Protein AF-A0A2P2IE39-F1 (afdb_monomer_lite)

Sequence (100 aa):
AGIMLEVALDSDIDVEIVPGITASNAGASVVGAPIMHDHATISLSDLLTDWELITKRIDLASQGDFVISYYNPKSFSRTTQIIEAREIMLRHKSKDTPVA

Structure (mmCIF, N/CA/C/O backbone):
data_AF-A0A2P2IE39-F1
#
_entry.id   AF-A0A2P2IE39-F1
#
loop_
_atom_site.group_PDB
_atom_site.id
_atom_site.type_symbol
_atom_site.label_atom_id
_atom_site.label_alt_id
_atom_site.label_comp_id
_atom_site.label_asym_id
_atom_site.label_entity_id
_atom_site.label_seq_id
_atom_site.pdbx_PDB_ins_code
_atom_site.Cartn_x
_atom_site.Cartn_y
_atom_site.Cartn_z
_atom_site.occupancy
_atom_site.B_iso_or_equiv
_atom_site.auth_seq_id
_atom_site.auth_comp_id
_atom_site.auth_asym_id
_atom_site.auth_atom_id
_atom_site.pdbx_PDB_model_num
ATOM 1 N N . ALA A 1 1 ? 7.692 -2.238 -12.612 1.00 62.19 1 ALA A N 1
ATOM 2 C CA . ALA A 1 1 ? 8.750 -2.022 -13.617 1.00 62.19 1 ALA A CA 1
ATOM 3 C C . ALA A 1 1 ? 9.095 -0.542 -13.856 1.00 62.19 1 ALA A C 1
ATOM 5 O O . ALA A 1 1 ? 9.923 -0.289 -14.712 1.00 62.19 1 ALA A O 1
ATOM 6 N N . GLY A 1 2 ? 8.534 0.424 -13.105 1.00 79.94 2 GLY A N 1
ATOM 7 C CA . GLY A 1 2 ? 8.645 1.861 -13.421 1.00 79.94 2 GLY A CA 1
ATOM 8 C C . GLY A 1 2 ? 10.067 2.356 -13.694 1.00 79.94 2 GLY A C 1
ATOM 9 O O . GLY A 1 2 ? 10.366 2.696 -14.827 1.00 79.94 2 GLY A O 1
ATOM 10 N N . ILE A 1 3 ? 10.960 2.298 -12.701 1.00 83.12 3 ILE A N 1
ATOM 11 C CA . ILE A 1 3 ? 12.321 2.839 -12.859 1.00 83.12 3 ILE A CA 1
ATOM 12 C C . ILE A 1 3 ? 13.161 2.098 -13.910 1.00 83.12 3 ILE A C 1
ATOM 14 O O . ILE A 1 3 ? 13.977 2.703 -14.586 1.00 83.12 3 ILE A O 1
ATOM 18 N N . MET A 1 4 ? 12.947 0.789 -14.084 1.00 87.62 4 MET A N 1
ATOM 19 C CA . MET A 1 4 ? 13.669 0.009 -15.094 1.00 87.62 4 MET A CA 1
ATOM 20 C C . MET A 1 4 ? 13.228 0.370 -16.511 1.00 87.62 4 MET A C 1
ATOM 22 O O . MET A 1 4 ? 14.069 0.448 -17.396 1.00 87.62 4 MET A O 1
ATOM 26 N N . LEU A 1 5 ? 11.929 0.609 -16.716 1.00 89.19 5 LEU A N 1
ATOM 27 C CA . LEU A 1 5 ? 11.417 1.111 -17.990 1.00 89.19 5 LEU A CA 1
ATOM 28 C C . LEU A 1 5 ? 11.922 2.528 -18.249 1.00 89.19 5 LEU A C 1
ATOM 30 O O . LEU A 1 5 ? 12.370 2.805 -19.350 1.00 89.19 5 LEU A O 1
ATOM 34 N N . GLU A 1 6 ? 11.891 3.394 -17.234 1.00 87.50 6 GLU A N 1
ATOM 35 C CA . GLU A 1 6 ? 12.362 4.778 -17.341 1.00 87.50 6 GLU A CA 1
ATOM 36 C C . GLU A 1 6 ? 13.830 4.849 -17.771 1.00 87.50 6 GLU A C 1
ATOM 38 O O . GLU A 1 6 ? 14.157 5.581 -18.694 1.00 87.50 6 GLU A O 1
ATOM 43 N N . VAL A 1 7 ? 14.696 4.026 -17.173 1.00 90.00 7 VAL A N 1
ATOM 44 C CA . VAL A 1 7 ? 16.112 3.937 -17.560 1.00 90.00 7 VAL A CA 1
ATOM 45 C C . VAL A 1 7 ? 16.293 3.315 -18.950 1.00 90.00 7 VAL A C 1
ATOM 47 O O . VAL A 1 7 ? 17.192 3.714 -19.685 1.00 90.00 7 VAL A O 1
ATOM 50 N N . ALA A 1 8 ? 15.466 2.335 -19.322 1.00 91.06 8 ALA A N 1
ATOM 51 C CA . ALA A 1 8 ? 15.586 1.652 -20.608 1.00 91.06 8 ALA A CA 1
ATOM 52 C C . ALA A 1 8 ? 15.106 2.493 -21.802 1.00 91.06 8 ALA A C 1
ATOM 54 O O . ALA A 1 8 ? 15.565 2.237 -22.912 1.00 91.06 8 ALA A O 1
ATOM 55 N N . LEU A 1 9 ? 14.237 3.494 -21.589 1.00 86.75 9 LEU A N 1
ATOM 56 C CA . LEU A 1 9 ? 13.732 4.384 -22.648 1.00 86.75 9 LEU A CA 1
ATOM 57 C C . LEU A 1 9 ? 14.849 5.094 -23.428 1.00 86.75 9 LEU A C 1
ATOM 59 O O . LEU A 1 9 ? 14.687 5.337 -24.620 1.00 86.75 9 LEU A O 1
ATOM 63 N N . ASP A 1 10 ? 15.974 5.385 -22.775 1.00 88.31 10 ASP A N 1
ATOM 64 C CA . ASP A 1 10 ? 17.138 6.042 -23.382 1.00 88.31 10 ASP A CA 1
ATOM 65 C C . ASP A 1 10 ? 18.183 5.033 -23.910 1.00 88.31 10 ASP A C 1
ATOM 67 O O . ASP A 1 10 ? 19.355 5.371 -24.100 1.00 88.31 10 ASP A O 1
ATOM 71 N N . SER A 1 11 ? 17.788 3.773 -24.125 1.00 89.88 11 SER A N 1
ATOM 72 C CA . SER A 1 11 ? 18.675 2.687 -24.556 1.00 89.88 11 SER A CA 1
ATOM 73 C C . SER A 1 11 ? 18.056 1.814 -25.653 1.00 89.88 11 SER A C 1
ATOM 75 O O . SER A 1 11 ? 16.841 1.740 -25.785 1.00 89.88 11 SER A O 1
ATOM 77 N N . ASP A 1 12 ? 18.892 1.073 -26.387 1.00 92.56 12 ASP A N 1
ATOM 78 C CA . ASP A 1 12 ? 18.451 0.064 -27.369 1.00 92.56 12 ASP A CA 1
ATOM 79 C C . ASP A 1 12 ? 18.103 -1.299 -26.721 1.00 92.56 12 ASP A C 1
ATOM 81 O O . ASP A 1 12 ? 18.099 -2.339 -27.385 1.00 92.56 12 ASP A O 1
ATOM 85 N N . ILE A 1 13 ? 17.878 -1.335 -25.402 1.00 93.31 13 ILE A N 1
ATOM 86 C CA . ILE A 1 13 ? 17.592 -2.571 -24.664 1.00 93.31 13 ILE A CA 1
ATOM 87 C C . ILE A 1 13 ? 16.104 -2.906 -24.782 1.00 93.31 13 ILE A C 1
ATOM 89 O O . ILE A 1 13 ? 15.248 -2.121 -24.381 1.00 93.31 13 ILE A O 1
ATOM 93 N N . ASP A 1 14 ? 15.803 -4.116 -25.255 1.00 91.31 14 ASP A N 1
ATOM 94 C CA . ASP A 1 14 ? 14.442 -4.651 -25.243 1.00 91.31 14 ASP A CA 1
ATOM 95 C C . ASP A 1 14 ? 14.036 -5.082 -23.822 1.00 91.31 14 ASP A C 1
ATOM 97 O O . ASP A 1 14 ? 14.781 -5.788 -23.131 1.00 91.31 14 ASP A O 1
ATOM 101 N N . VAL A 1 15 ? 12.858 -4.643 -23.371 1.00 92.00 15 VAL A N 1
ATOM 102 C CA . VAL A 1 15 ? 12.348 -4.887 -22.014 1.00 92.00 15 VAL A CA 1
ATOM 103 C C . VAL A 1 15 ? 11.003 -5.591 -22.083 1.00 92.00 15 VAL A C 1
ATOM 105 O O . VAL A 1 15 ? 9.992 -5.012 -22.474 1.00 92.00 15 VAL A O 1
ATOM 108 N N . GLU A 1 16 ? 10.968 -6.823 -21.583 1.00 92.50 16 GLU A N 1
ATOM 109 C CA . GLU A 1 16 ? 9.741 -7.595 -21.413 1.00 92.50 16 GLU A CA 1
ATOM 110 C C . GLU A 1 16 ? 9.244 -7.529 -19.959 1.00 92.50 16 GLU A C 1
ATOM 112 O O . GLU A 1 16 ? 10.001 -7.727 -19.004 1.00 92.50 16 GLU A O 1
ATOM 117 N N . ILE A 1 17 ? 7.944 -7.282 -19.772 1.00 92.69 17 ILE A N 1
ATOM 118 C CA . ILE A 1 17 ? 7.292 -7.333 -18.459 1.00 92.69 17 ILE A CA 1
ATOM 119 C C . ILE A 1 17 ? 6.500 -8.633 -18.357 1.00 92.69 17 ILE A C 1
ATOM 121 O O . ILE A 1 17 ? 5.424 -8.757 -18.938 1.00 92.69 17 ILE A O 1
ATOM 125 N N . VAL A 1 18 ? 6.988 -9.571 -17.547 1.00 95.25 18 VAL A N 1
ATOM 126 C CA . VAL A 1 18 ? 6.262 -10.809 -17.237 1.00 95.25 18 VAL A CA 1
ATOM 127 C C . VAL A 1 18 ? 5.378 -10.582 -16.001 1.00 95.25 18 VAL A C 1
ATOM 129 O O . VAL A 1 18 ? 5.908 -10.315 -14.917 1.00 95.25 18 VAL A O 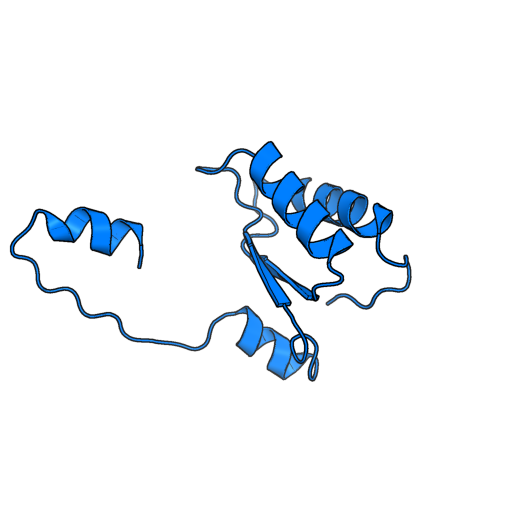1
ATOM 132 N N . PRO A 1 19 ? 4.037 -10.644 -16.117 1.00 95.44 19 PRO A N 1
ATOM 133 C CA . PRO A 1 19 ? 3.145 -10.422 -14.984 1.00 95.44 19 PRO A CA 1
ATOM 134 C C . PRO A 1 19 ? 3.178 -11.593 -13.991 1.00 95.44 19 PRO A C 1
ATOM 136 O O . PRO A 1 19 ? 3.474 -12.732 -14.345 1.00 95.44 19 PRO A O 1
ATOM 139 N N . GLY A 1 20 ? 2.812 -11.318 -12.738 1.00 95.62 20 GLY A N 1
ATOM 140 C CA . GLY A 1 20 ? 2.737 -12.323 -11.679 1.00 95.62 20 GLY A CA 1
ATOM 141 C C . GLY A 1 20 ? 1.716 -11.971 -10.601 1.00 95.62 20 GLY A C 1
ATOM 142 O O . GLY A 1 20 ? 1.187 -10.858 -10.559 1.00 95.62 20 GLY A O 1
ATOM 143 N N . ILE A 1 21 ? 1.440 -12.930 -9.714 1.00 96.56 21 ILE A N 1
ATOM 144 C CA . ILE A 1 21 ? 0.530 -12.728 -8.582 1.00 96.56 21 ILE A CA 1
ATOM 145 C C . ILE A 1 21 ? 1.236 -11.868 -7.536 1.00 96.56 21 ILE A C 1
ATOM 147 O O . ILE A 1 21 ? 2.271 -12.243 -6.989 1.00 96.56 21 ILE A O 1
ATOM 151 N N . THR A 1 22 ? 0.661 -10.706 -7.246 1.00 96.19 22 THR A N 1
ATOM 152 C CA . THR A 1 22 ? 1.196 -9.803 -6.229 1.00 96.19 22 THR A CA 1
ATOM 153 C C . THR A 1 22 ? 0.881 -10.295 -4.812 1.00 96.19 22 THR A C 1
ATOM 155 O O . THR A 1 22 ? -0.113 -10.989 -4.588 1.00 96.19 22 THR A O 1
ATOM 158 N N . ALA A 1 23 ? 1.702 -9.899 -3.835 1.00 95.94 23 ALA A N 1
ATOM 159 C CA . ALA A 1 23 ? 1.552 -10.318 -2.439 1.00 95.94 23 ALA A CA 1
ATOM 160 C C . ALA A 1 23 ? 0.177 -9.973 -1.831 1.00 95.94 23 ALA A C 1
ATOM 162 O O . ALA A 1 23 ? -0.314 -10.738 -1.012 1.00 95.94 23 ALA A O 1
ATOM 163 N N . SER A 1 24 ? -0.467 -8.879 -2.253 1.00 96.00 24 SER A N 1
ATOM 164 C CA . SER A 1 24 ? -1.818 -8.497 -1.820 1.00 96.00 24 SER A CA 1
ATOM 165 C C . SER A 1 24 ? -2.852 -9.556 -2.212 1.00 96.00 24 SER A C 1
ATOM 167 O O . SER A 1 24 ? -3.523 -10.096 -1.338 1.00 96.00 24 SER A O 1
ATOM 169 N N . ASN A 1 25 ? -2.925 -9.949 -3.491 1.00 95.94 25 ASN A N 1
ATOM 170 C CA . ASN A 1 25 ? -3.836 -11.010 -3.935 1.00 95.94 25 ASN A CA 1
ATOM 171 C C . ASN A 1 25 ? -3.470 -12.376 -3.346 1.00 95.94 25 ASN A C 1
ATOM 173 O O . ASN A 1 25 ? -4.361 -13.127 -2.949 1.00 95.94 25 ASN A O 1
ATOM 177 N N . ALA A 1 26 ? -2.175 -12.691 -3.261 1.00 96.38 26 ALA A N 1
ATOM 178 C CA . ALA A 1 26 ? -1.720 -13.936 -2.650 1.00 96.38 26 ALA A CA 1
ATOM 179 C C . ALA A 1 26 ? -2.132 -14.014 -1.169 1.00 96.38 26 ALA A C 1
ATOM 181 O O . ALA A 1 26 ? -2.733 -15.000 -0.753 1.00 96.38 26 ALA A O 1
ATOM 182 N N . GLY A 1 27 ? -1.887 -12.958 -0.390 1.00 95.19 27 GLY A N 1
ATOM 183 C CA . GLY A 1 27 ? -2.290 -12.870 1.013 1.00 95.19 27 GLY A CA 1
ATOM 184 C C . GLY A 1 27 ? -3.807 -12.906 1.180 1.00 95.19 27 GLY A C 1
ATOM 185 O O . GLY A 1 27 ? -4.314 -13.680 1.987 1.00 95.19 27 GLY A O 1
ATOM 186 N N . ALA A 1 28 ? -4.541 -12.154 0.354 1.00 96.06 28 ALA A N 1
ATOM 187 C CA . ALA A 1 28 ? -5.999 -12.147 0.353 1.00 96.06 28 ALA A CA 1
ATOM 188 C C . ALA A 1 28 ? -6.594 -13.547 0.170 1.00 96.06 28 ALA A C 1
ATOM 190 O O . ALA A 1 28 ? -7.518 -13.901 0.896 1.00 96.06 28 ALA A O 1
ATOM 191 N N . SER A 1 29 ? -6.018 -14.362 -0.722 1.00 95.81 29 SER A N 1
ATOM 192 C CA . SER A 1 29 ? -6.480 -15.736 -0.961 1.00 95.81 29 SER A CA 1
ATOM 193 C C . SER A 1 29 ? -6.407 -16.646 0.273 1.00 95.81 29 SER A C 1
ATOM 195 O O . SER A 1 29 ? -7.152 -17.618 0.358 1.00 95.81 29 SER A O 1
ATOM 197 N N . VAL A 1 30 ? -5.545 -16.319 1.243 1.00 96.38 30 VAL A N 1
ATOM 198 C CA . VAL A 1 30 ? -5.383 -17.078 2.494 1.00 96.38 30 VAL A CA 1
ATOM 199 C C . VAL A 1 30 ? -6.379 -16.624 3.561 1.00 96.38 30 VAL A C 1
ATOM 201 O O . VAL A 1 30 ? -6.839 -17.436 4.359 1.00 96.38 30 VAL A O 1
ATOM 204 N N . VAL A 1 31 ? -6.721 -15.335 3.582 1.00 94.12 31 VAL A N 1
ATOM 205 C CA . VAL A 1 31 ? -7.562 -14.732 4.631 1.00 94.12 31 VAL A CA 1
ATOM 206 C C . VAL A 1 31 ? -9.029 -14.551 4.209 1.00 94.12 31 VAL A C 1
ATOM 208 O O . VAL A 1 31 ? -9.839 -14.056 4.989 1.00 94.12 31 VAL A O 1
ATOM 211 N N . GLY A 1 32 ? -9.388 -14.958 2.987 1.00 93.19 32 GLY A N 1
ATOM 212 C CA . GLY A 1 32 ? -10.753 -14.937 2.458 1.00 93.19 32 GLY A CA 1
ATOM 213 C C . GLY A 1 32 ? -10.908 -13.972 1.285 1.00 93.19 32 GLY A C 1
ATOM 214 O O . GLY A 1 32 ? -10.381 -14.210 0.202 1.00 93.19 32 GLY A O 1
ATOM 215 N N . ALA A 1 33 ? -11.666 -12.892 1.482 1.00 93.44 33 ALA A N 1
ATOM 216 C CA . ALA A 1 33 ? -11.936 -11.891 0.444 1.00 93.44 33 ALA A CA 1
ATOM 217 C C . ALA A 1 33 ? -11.701 -10.440 0.924 1.00 93.44 33 ALA A C 1
ATOM 219 O O . ALA A 1 33 ? -12.551 -9.580 0.701 1.00 93.44 33 ALA A O 1
ATOM 220 N N . PRO A 1 34 ? -10.570 -10.120 1.587 1.00 94.75 34 PRO A N 1
ATOM 221 C CA . PRO A 1 34 ? -10.373 -8.808 2.211 1.00 94.75 34 PRO A CA 1
ATOM 222 C C . PRO A 1 34 ? -10.295 -7.651 1.202 1.00 94.75 34 PRO A C 1
ATOM 224 O O . PRO A 1 34 ? -10.633 -6.531 1.550 1.00 94.75 34 PRO A O 1
ATOM 227 N N . ILE A 1 35 ? -9.869 -7.904 -0.042 1.00 94.06 35 ILE A N 1
ATOM 228 C CA . ILE A 1 35 ? -9.672 -6.894 -1.103 1.00 94.06 35 ILE A CA 1
ATOM 229 C C . ILE A 1 35 ? -10.791 -6.919 -2.161 1.00 94.06 35 ILE A C 1
ATOM 231 O O . ILE A 1 35 ? -10.546 -6.682 -3.340 1.00 94.06 35 ILE A O 1
ATOM 235 N N . MET A 1 36 ? -12.017 -7.271 -1.761 1.00 93.06 36 MET A N 1
ATOM 236 C CA . MET A 1 36 ? -13.169 -7.393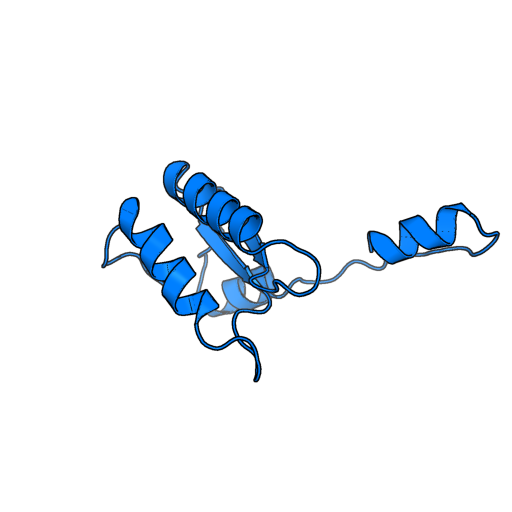 -2.672 1.00 93.06 36 MET A CA 1
ATOM 237 C C . MET A 1 36 ? -13.762 -6.052 -3.131 1.00 93.06 36 MET A C 1
ATOM 239 O O . MET A 1 36 ? -14.391 -5.993 -4.184 1.00 93.06 36 MET A O 1
ATOM 243 N N . HIS A 1 37 ? -13.578 -4.998 -2.336 1.00 95.69 37 HIS A N 1
ATOM 244 C CA . HIS A 1 37 ? -14.041 -3.641 -2.620 1.00 95.69 37 HIS A CA 1
ATOM 245 C C . HIS A 1 37 ? -12.885 -2.746 -3.086 1.00 95.69 37 HIS A C 1
ATOM 247 O O . HIS A 1 37 ? -11.759 -3.211 -3.293 1.00 95.69 37 HIS A O 1
ATOM 253 N N . ASP A 1 38 ? -13.177 -1.457 -3.256 1.00 98.00 38 ASP A N 1
ATOM 254 C CA . ASP A 1 38 ? -12.189 -0.438 -3.579 1.00 98.00 38 ASP A CA 1
ATOM 255 C C . ASP A 1 38 ? -11.012 -0.523 -2.600 1.00 98.00 38 ASP A C 1
ATOM 257 O O . ASP A 1 38 ? -11.163 -0.446 -1.376 1.00 98.00 38 ASP A O 1
ATOM 261 N N . HIS A 1 39 ? -9.819 -0.746 -3.149 1.00 97.62 39 HIS A N 1
ATOM 262 C CA . HIS A 1 39 ? -8.619 -0.949 -2.355 1.00 97.62 39 HIS A CA 1
ATOM 263 C C . HIS A 1 39 ? -7.441 -0.143 -2.891 1.00 97.62 39 HIS A C 1
ATOM 265 O O . HIS A 1 39 ? -7.324 0.138 -4.084 1.00 97.62 39 HIS A O 1
ATOM 271 N N . ALA A 1 40 ? -6.548 0.211 -1.977 1.00 98.06 40 ALA A N 1
ATOM 272 C CA . ALA A 1 40 ? -5.287 0.863 -2.257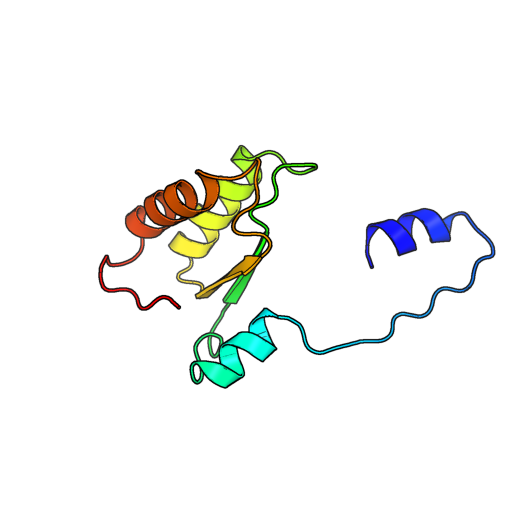 1.00 98.06 40 ALA A CA 1
ATOM 273 C C . ALA A 1 40 ? -4.135 -0.035 -1.801 1.00 98.06 40 ALA A C 1
ATOM 275 O O . ALA A 1 40 ? -4.177 -0.657 -0.738 1.00 98.06 40 ALA A O 1
ATOM 276 N N . THR A 1 41 ? -3.072 -0.068 -2.598 1.00 97.69 41 THR A N 1
ATOM 277 C CA . THR A 1 41 ? -1.808 -0.700 -2.219 1.00 97.69 41 THR A CA 1
ATOM 278 C C . THR A 1 41 ? -0.794 0.392 -1.909 1.00 97.69 41 THR A C 1
ATOM 280 O O . THR A 1 41 ? -0.503 1.224 -2.769 1.00 97.69 41 THR A O 1
ATOM 283 N N . ILE A 1 42 ? -0.263 0.410 -0.685 1.00 98.12 42 ILE A N 1
ATOM 284 C CA . ILE A 1 42 ? 0.627 1.475 -0.200 1.00 98.12 42 ILE A CA 1
ATOM 285 C C . ILE A 1 42 ? 1.896 0.846 0.378 1.00 98.12 42 ILE A C 1
ATOM 287 O O . ILE A 1 42 ? 1.829 -0.009 1.257 1.00 98.12 42 ILE A O 1
ATOM 291 N N . SER A 1 43 ? 3.070 1.276 -0.090 1.00 96.69 43 SER A N 1
ATOM 292 C CA . SER A 1 43 ? 4.338 0.915 0.553 1.00 96.69 43 SER A CA 1
ATOM 293 C C . SER A 1 43 ? 4.606 1.823 1.753 1.00 96.69 43 SER A C 1
ATOM 295 O O . SER A 1 43 ? 4.444 3.037 1.648 1.00 96.69 43 SER A O 1
ATOM 297 N N . LEU A 1 44 ? 5.063 1.247 2.868 1.00 96.88 44 LEU A N 1
ATOM 298 C CA . LEU A 1 44 ? 5.555 1.983 4.042 1.00 96.88 44 LEU A CA 1
ATOM 299 C C . LEU A 1 44 ? 7.073 2.236 3.986 1.00 96.88 44 LEU A C 1
ATOM 301 O O . LEU A 1 44 ? 7.707 2.518 5.000 1.00 96.88 44 LEU A O 1
ATOM 305 N N . SER A 1 45 ? 7.684 2.086 2.809 1.00 94.69 45 SER A N 1
ATOM 306 C CA . SER A 1 45 ? 9.095 2.383 2.583 1.00 94.69 45 SER A CA 1
ATOM 307 C C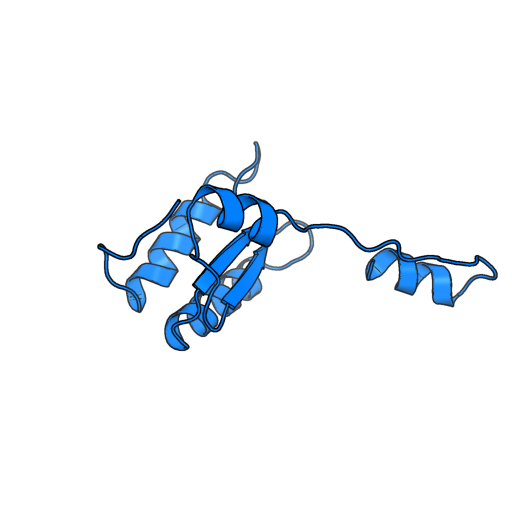 . SER A 1 45 ? 9.303 3.865 2.303 1.00 94.69 45 SER A C 1
ATOM 309 O O . SER A 1 45 ? 8.933 4.347 1.237 1.00 94.69 45 SER A O 1
ATOM 311 N N . ASP A 1 46 ? 9.984 4.547 3.212 1.00 93.06 46 ASP A N 1
ATOM 312 C CA . ASP A 1 46 ? 10.350 5.962 3.115 1.00 93.06 46 ASP A CA 1
ATOM 313 C C . ASP A 1 46 ? 11.715 6.213 2.444 1.00 93.06 46 ASP A C 1
ATOM 315 O O . ASP A 1 46 ? 12.134 7.353 2.296 1.00 93.06 46 ASP A O 1
ATOM 319 N N . LEU A 1 47 ? 12.401 5.163 1.971 1.00 92.00 47 LEU A N 1
ATOM 320 C CA . LEU A 1 47 ? 13.744 5.269 1.373 1.00 92.00 47 LEU A CA 1
ATOM 321 C C . LEU A 1 47 ? 13.842 6.287 0.221 1.00 92.00 47 LEU A C 1
ATOM 323 O O . LEU A 1 47 ? 14.846 6.978 0.102 1.00 92.00 47 LEU A O 1
ATOM 327 N N . LEU A 1 48 ? 12.830 6.327 -0.648 1.00 91.75 48 LEU A N 1
ATOM 328 C CA . LEU A 1 48 ? 12.769 7.195 -1.834 1.00 91.75 48 LEU A CA 1
ATOM 329 C C . LEU A 1 48 ? 11.457 7.990 -1.886 1.00 91.75 48 LEU A C 1
ATOM 331 O O . LEU A 1 48 ? 11.061 8.493 -2.934 1.00 91.75 48 LEU A O 1
ATOM 335 N N . THR A 1 49 ? 10.693 8.004 -0.799 1.00 93.69 49 THR A N 1
ATOM 336 C CA . THR A 1 49 ? 9.379 8.645 -0.755 1.00 93.69 49 THR A CA 1
ATOM 337 C C . THR A 1 49 ? 9.207 9.270 0.608 1.00 93.69 49 THR A C 1
ATOM 339 O O . THR A 1 49 ? 9.238 8.565 1.610 1.00 93.69 49 THR A O 1
ATOM 342 N N . ASP A 1 50 ? 8.981 10.579 0.635 1.00 96.62 50 ASP A N 1
ATOM 343 C CA . ASP A 1 50 ? 8.820 11.303 1.887 1.00 96.62 50 ASP A CA 1
ATOM 344 C C . ASP A 1 50 ? 7.704 10.694 2.736 1.00 96.62 50 ASP A C 1
ATOM 346 O O . ASP A 1 50 ? 6.593 10.428 2.259 1.00 96.62 50 ASP A O 1
ATOM 350 N N . TRP A 1 51 ? 7.995 10.502 4.021 1.00 95.94 51 TRP A N 1
ATOM 351 C CA . TRP A 1 51 ? 7.037 9.933 4.964 1.00 95.94 51 TRP A CA 1
ATOM 352 C C . TRP A 1 51 ? 5.747 10.762 5.045 1.00 95.94 51 TRP A C 1
ATOM 354 O O . TRP A 1 51 ? 4.650 10.211 5.131 1.00 95.94 51 TRP A O 1
ATOM 364 N N . GLU A 1 52 ? 5.845 12.086 4.909 1.00 97.81 52 GLU A N 1
ATOM 365 C CA . GLU A 1 52 ? 4.684 12.982 4.844 1.00 97.81 52 GLU A CA 1
ATOM 366 C C . GL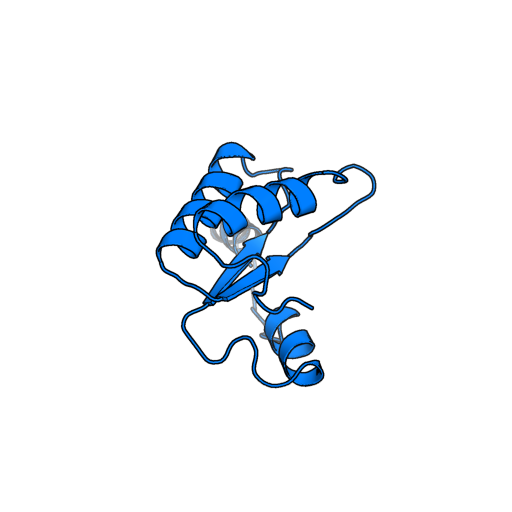U A 1 52 ? 3.753 12.643 3.665 1.00 97.81 52 GLU A C 1
ATOM 368 O O . GLU A 1 52 ? 2.529 12.626 3.801 1.00 97.81 52 GLU A O 1
ATOM 373 N N . LEU A 1 53 ? 4.313 12.278 2.509 1.00 98.44 53 LEU A N 1
ATOM 374 C CA . LEU A 1 53 ? 3.513 11.862 1.362 1.00 98.44 53 LEU A CA 1
ATOM 375 C C . LEU A 1 53 ? 2.860 10.493 1.592 1.00 98.44 53 LEU A C 1
ATOM 377 O O . LEU A 1 53 ? 1.710 10.286 1.197 1.00 98.44 53 LEU A O 1
ATOM 381 N N . ILE A 1 54 ? 3.564 9.556 2.233 1.00 98.31 54 ILE A N 1
ATOM 382 C CA . ILE A 1 54 ? 3.014 8.232 2.568 1.00 98.31 54 ILE A CA 1
ATOM 383 C C . ILE A 1 54 ? 1.856 8.376 3.560 1.00 98.31 54 ILE A C 1
ATOM 385 O O . ILE A 1 54 ? 0.771 7.847 3.318 1.00 98.31 54 ILE A O 1
ATOM 389 N N . THR A 1 55 ? 2.045 9.144 4.631 1.00 98.44 55 THR A N 1
ATOM 390 C CA . THR A 1 55 ? 1.007 9.391 5.643 1.00 98.44 55 THR A CA 1
ATOM 391 C C . THR A 1 55 ? -0.201 10.119 5.059 1.00 98.44 55 THR A C 1
ATOM 393 O O . THR A 1 55 ? -1.332 9.721 5.337 1.00 98.44 55 THR A O 1
ATOM 396 N N . LYS A 1 56 ? 0.006 11.088 4.156 1.00 98.69 56 LYS A N 1
ATOM 397 C CA . LYS A 1 56 ? -1.078 11.717 3.385 1.00 98.69 56 LYS A CA 1
ATOM 398 C C . LYS A 1 56 ? -1.870 10.704 2.553 1.00 98.69 56 LYS A C 1
ATOM 400 O O . LYS A 1 56 ? -3.096 10.774 2.520 1.00 98.69 56 LYS A O 1
ATOM 405 N N . ARG A 1 57 ? -1.204 9.755 1.883 1.00 98.75 57 ARG A N 1
ATOM 406 C CA . ARG A 1 57 ? -1.886 8.694 1.112 1.00 98.75 57 ARG A CA 1
ATOM 407 C C . ARG A 1 57 ? -2.728 7.795 2.013 1.00 98.75 57 ARG A C 1
ATOM 409 O O . ARG A 1 57 ? -3.854 7.477 1.647 1.00 98.75 57 ARG A O 1
ATOM 416 N N . ILE A 1 58 ? -2.200 7.414 3.176 1.00 98.69 58 ILE A N 1
ATOM 417 C CA . ILE A 1 58 ? -2.916 6.584 4.156 1.00 98.69 58 ILE A CA 1
ATOM 418 C C . ILE A 1 58 ? -4.151 7.316 4.680 1.00 98.69 58 ILE A C 1
ATOM 420 O O . ILE A 1 58 ? -5.232 6.730 4.725 1.00 98.69 58 ILE A O 1
ATOM 424 N N . ASP A 1 59 ? -4.002 8.590 5.043 1.00 98.81 59 ASP A N 1
ATOM 425 C CA . ASP A 1 59 ? -5.093 9.412 5.566 1.00 98.81 59 ASP A CA 1
ATOM 426 C C . ASP A 1 59 ? -6.215 9.563 4.530 1.00 98.81 59 ASP A C 1
ATOM 428 O O . ASP A 1 59 ? -7.365 9.255 4.825 1.00 98.81 59 ASP A O 1
ATOM 432 N N . LEU A 1 60 ? -5.879 9.912 3.283 1.00 98.81 60 LEU A N 1
ATOM 433 C CA . LEU A 1 60 ? -6.861 10.056 2.202 1.00 98.81 60 LEU A CA 1
ATOM 434 C C . LEU A 1 60 ? -7.535 8.729 1.824 1.00 98.81 60 LEU A C 1
ATOM 436 O O . LEU A 1 60 ? -8.747 8.699 1.622 1.00 98.81 60 LEU A O 1
ATOM 440 N N . ALA A 1 61 ? -6.783 7.627 1.758 1.00 98.62 61 ALA A N 1
ATOM 441 C CA . ALA A 1 61 ? -7.364 6.304 1.518 1.00 98.62 61 ALA A CA 1
ATOM 442 C C . ALA A 1 61 ? -8.313 5.896 2.657 1.00 98.62 61 ALA A C 1
ATOM 444 O O . ALA A 1 61 ? -9.359 5.299 2.412 1.00 98.62 61 ALA A O 1
ATOM 445 N N . SER A 1 62 ? -7.978 6.262 3.897 1.00 98.50 62 SER A N 1
ATOM 446 C CA . SER A 1 62 ? -8.825 6.004 5.063 1.00 98.50 62 SER A CA 1
ATOM 447 C C . SER A 1 62 ? -10.092 6.862 5.058 1.00 98.50 62 SER A C 1
ATOM 449 O O . SER A 1 62 ? -11.159 6.334 5.354 1.00 98.50 62 SER A O 1
ATOM 451 N N . GLN A 1 63 ? -9.994 8.141 4.675 1.00 98.50 63 GLN A N 1
ATOM 452 C CA . GLN A 1 63 ? -11.146 9.035 4.478 1.00 98.50 63 GLN A CA 1
ATOM 453 C C . GLN A 1 63 ? -12.095 8.521 3.388 1.00 98.50 63 GLN A C 1
ATOM 455 O O . GLN A 1 63 ? -13.310 8.632 3.524 1.00 98.50 63 GLN A O 1
ATOM 460 N N . GLY A 1 64 ? -11.545 7.955 2.312 1.00 98.12 64 GLY A N 1
ATOM 461 C CA . GLY A 1 64 ? -12.316 7.356 1.221 1.00 98.12 64 GLY A CA 1
ATOM 462 C C . GLY A 1 64 ? -12.838 5.945 1.505 1.00 98.12 64 GLY A C 1
ATOM 463 O O . GLY A 1 64 ? -13.338 5.308 0.588 1.00 98.12 64 GLY A O 1
ATOM 464 N N . ASP A 1 65 ? -12.675 5.442 2.729 1.00 97.31 65 ASP A N 1
ATOM 465 C CA . ASP A 1 65 ? -13.055 4.092 3.158 1.00 97.31 65 ASP A CA 1
ATOM 466 C C . ASP A 1 65 ? -12.466 2.935 2.324 1.00 97.31 65 ASP A C 1
ATOM 468 O O . ASP A 1 65 ? -13.011 1.836 2.259 1.00 97.31 65 ASP A O 1
ATOM 472 N N . PHE A 1 66 ? -11.280 3.127 1.745 1.00 98.44 66 PHE A N 1
ATOM 473 C CA . PHE A 1 66 ? -10.604 2.062 1.006 1.00 98.44 66 PHE A CA 1
ATOM 474 C C . PHE A 1 66 ? -10.139 0.939 1.943 1.00 98.44 66 PHE A C 1
ATOM 476 O O . PHE A 1 66 ? -9.751 1.170 3.100 1.00 98.44 66 PHE A O 1
ATOM 483 N N . VAL A 1 67 ? -10.091 -0.284 1.414 1.00 97.75 67 VAL A N 1
ATOM 484 C CA . VAL A 1 67 ? -9.247 -1.351 1.967 1.00 97.75 67 VAL A CA 1
ATOM 485 C C . VAL A 1 67 ? -7.787 -1.005 1.671 1.00 97.75 67 VAL A C 1
ATOM 487 O O . VAL A 1 67 ? -7.459 -0.606 0.557 1.00 97.75 67 VAL A O 1
ATOM 490 N N . ILE A 1 68 ? -6.881 -1.166 2.637 1.00 98.06 68 ILE A N 1
ATOM 491 C CA . ILE A 1 68 ? -5.464 -0.820 2.447 1.00 98.06 68 ILE A CA 1
ATOM 492 C C . ILE A 1 68 ? -4.592 -2.067 2.588 1.00 98.06 68 ILE A C 1
ATOM 494 O O . ILE A 1 68 ? -4.562 -2.700 3.639 1.00 98.06 68 ILE A O 1
ATOM 498 N N . SER A 1 69 ? -3.852 -2.403 1.529 1.00 97.44 69 SER A N 1
ATOM 499 C CA . SER A 1 69 ? -2.792 -3.419 1.548 1.00 97.44 69 SER A CA 1
ATOM 500 C C . SER A 1 69 ? -1.428 -2.753 1.728 1.00 97.44 69 SER A C 1
ATOM 502 O O . SER A 1 69 ? -0.974 -2.018 0.846 1.00 97.44 69 SER A O 1
ATOM 504 N N . TYR A 1 70 ? -0.753 -3.028 2.848 1.00 97.38 70 TYR A N 1
ATOM 505 C CA . TYR A 1 70 ? 0.575 -2.479 3.124 1.00 97.38 70 TYR A CA 1
ATOM 506 C C . TYR A 1 70 ? 1.706 -3.344 2.570 1.00 97.38 70 TYR A C 1
ATOM 508 O O . TYR A 1 70 ? 1.822 -4.527 2.882 1.00 97.38 70 TYR A O 1
ATOM 516 N N . TYR A 1 71 ? 2.599 -2.719 1.804 1.00 96.38 71 TYR A N 1
ATOM 517 C CA . TYR A 1 71 ? 3.858 -3.315 1.365 1.00 96.38 71 TYR A CA 1
ATOM 518 C C . TYR A 1 71 ? 5.014 -2.755 2.179 1.00 96.38 71 TYR A C 1
ATOM 520 O O . TYR A 1 71 ? 4.998 -1.610 2.623 1.00 96.38 71 TYR A O 1
ATOM 528 N N . ASN A 1 72 ? 6.047 -3.575 2.355 1.00 94.62 72 ASN A N 1
ATOM 529 C CA . ASN A 1 72 ? 7.239 -3.222 3.125 1.00 94.62 72 ASN A CA 1
ATOM 530 C C . ASN A 1 72 ? 6.922 -2.658 4.532 1.00 94.62 72 ASN A C 1
ATOM 532 O O . ASN A 1 72 ? 7.489 -1.630 4.907 1.00 94.62 72 ASN A O 1
ATOM 536 N N . PRO A 1 73 ? 6.033 -3.307 5.316 1.00 90.75 73 PRO A N 1
ATOM 537 C CA . PRO A 1 73 ? 5.490 -2.716 6.539 1.00 90.75 73 PRO A CA 1
ATOM 538 C C . PRO A 1 73 ? 6.517 -2.569 7.668 1.00 90.75 73 PRO A C 1
ATOM 540 O O . PRO A 1 73 ? 6.313 -1.787 8.592 1.00 90.75 73 PRO A O 1
ATOM 543 N N . LYS A 1 74 ? 7.611 -3.338 7.618 1.00 90.31 74 LYS A N 1
ATOM 544 C CA . LYS A 1 74 ? 8.657 -3.350 8.640 1.00 90.31 74 LYS A CA 1
ATOM 545 C C . LYS A 1 74 ? 10.004 -3.744 8.037 1.00 90.31 74 LYS A C 1
ATOM 547 O O . LYS A 1 74 ? 10.071 -4.549 7.109 1.00 90.31 74 LYS A O 1
ATOM 552 N N . SER A 1 75 ? 11.081 -3.211 8.598 1.00 87.75 75 SER A N 1
ATOM 553 C CA . SER A 1 75 ? 12.455 -3.691 8.401 1.00 87.75 75 SER A CA 1
ATOM 554 C C . SER A 1 75 ? 13.266 -3.467 9.679 1.00 87.75 75 SER A C 1
ATOM 556 O O . SER A 1 75 ? 12.719 -3.041 10.691 1.00 87.75 75 SER A O 1
ATOM 558 N N . PHE A 1 76 ? 14.576 -3.730 9.647 1.00 82.31 76 PHE A N 1
ATOM 559 C CA . PHE A 1 76 ? 15.459 -3.389 10.768 1.00 82.31 76 PHE A CA 1
ATOM 560 C C . PHE A 1 76 ? 15.461 -1.888 11.088 1.00 82.31 76 PHE A C 1
ATOM 562 O O . PHE A 1 76 ? 15.417 -1.514 12.252 1.00 82.31 76 PHE A O 1
ATOM 569 N N . SER A 1 77 ? 15.477 -1.036 10.061 1.00 81.19 77 SER A N 1
ATOM 570 C CA . SER A 1 77 ? 15.419 0.424 10.199 1.00 81.19 77 SER A CA 1
ATOM 571 C C . SER A 1 77 ? 13.999 0.988 10.335 1.00 81.19 77 SER A C 1
ATOM 573 O O . SER A 1 77 ? 13.833 2.063 10.896 1.00 81.19 77 SER A O 1
ATOM 575 N N . ARG A 1 78 ? 12.975 0.279 9.837 1.00 80.06 78 ARG A N 1
ATOM 576 C CA . ARG A 1 78 ? 11.569 0.714 9.848 1.00 80.06 78 ARG A CA 1
ATOM 577 C C . ARG A 1 78 ? 10.800 -0.015 10.935 1.00 80.06 78 ARG A C 1
ATOM 579 O O . ARG A 1 78 ? 10.334 -1.136 10.717 1.00 80.06 78 ARG A O 1
ATOM 586 N N . THR A 1 79 ? 10.719 0.592 12.113 1.00 86.75 79 THR A N 1
ATOM 587 C CA . THR A 1 79 ? 10.124 -0.019 13.309 1.00 86.75 79 THR A CA 1
ATOM 588 C C . THR A 1 79 ? 8.827 0.653 13.759 1.00 86.75 79 THR A C 1
ATOM 590 O O . THR A 1 79 ? 8.036 -0.012 14.430 1.00 86.75 79 THR A O 1
ATOM 593 N N . THR A 1 80 ? 8.569 1.910 13.371 1.00 93.12 80 THR A N 1
ATOM 594 C CA . THR A 1 80 ? 7.408 2.699 13.834 1.00 93.12 80 THR A CA 1
ATOM 595 C C . THR A 1 80 ? 6.339 2.916 12.767 1.00 93.12 80 THR A C 1
ATOM 597 O O . THR A 1 80 ? 5.173 3.086 13.117 1.00 93.12 80 THR A O 1
ATOM 600 N N . GLN A 1 81 ? 6.683 2.830 11.479 1.00 95.44 81 GLN A N 1
ATOM 601 C CA . GLN A 1 81 ? 5.810 3.213 10.363 1.00 95.44 81 GLN A CA 1
ATOM 602 C C . GLN A 1 81 ? 4.455 2.494 10.384 1.00 95.44 81 GLN A C 1
ATOM 604 O O . GLN A 1 81 ? 3.424 3.121 10.166 1.00 95.44 81 GLN A O 1
ATOM 609 N N . ILE A 1 82 ? 4.423 1.192 10.689 1.00 95.81 82 ILE A N 1
ATOM 610 C CA . ILE A 1 82 ? 3.161 0.437 10.772 1.00 95.81 82 ILE A CA 1
ATOM 611 C C . ILE A 1 82 ? 2.279 0.880 11.950 1.00 95.81 82 ILE A C 1
ATOM 613 O O . ILE A 1 82 ? 1.053 0.846 11.858 1.00 95.81 82 ILE A O 1
ATOM 617 N N . ILE A 1 83 ? 2.891 1.323 13.052 1.00 95.88 83 ILE A N 1
ATOM 618 C CA . ILE A 1 83 ? 2.174 1.844 14.220 1.00 95.88 83 ILE A CA 1
ATOM 619 C C . ILE A 1 83 ? 1.584 3.209 13.868 1.00 95.88 83 ILE A C 1
ATOM 621 O O . ILE A 1 83 ? 0.400 3.437 14.083 1.00 95.88 83 ILE A O 1
ATOM 625 N N . GLU A 1 84 ? 2.380 4.090 13.267 1.00 97.19 84 GLU A N 1
ATOM 626 C CA . GLU A 1 84 ? 1.928 5.412 12.825 1.00 97.19 84 GLU A CA 1
ATOM 627 C C . GLU A 1 84 ? 0.828 5.319 11.758 1.00 97.19 84 GLU A C 1
ATOM 629 O O . GLU A 1 84 ? -0.180 6.017 11.850 1.00 97.19 84 GLU A O 1
ATOM 634 N N . ALA A 1 85 ? 0.968 4.402 10.795 1.00 97.69 85 ALA A N 1
ATOM 635 C CA . ALA A 1 85 ? -0.057 4.109 9.799 1.00 97.69 85 ALA A CA 1
ATOM 636 C C . ALA A 1 85 ? -1.387 3.706 10.457 1.00 97.69 85 ALA A C 1
ATOM 638 O O . ALA A 1 85 ? -2.436 4.238 10.094 1.00 97.69 85 ALA A O 1
ATOM 639 N N . ARG A 1 86 ? -1.348 2.824 11.469 1.00 97.31 86 ARG A N 1
ATOM 640 C CA . ARG A 1 86 ? -2.533 2.457 12.260 1.00 97.31 86 ARG A CA 1
ATOM 641 C C . ARG A 1 86 ? -3.151 3.677 12.940 1.00 97.31 86 ARG A C 1
ATOM 643 O O . ARG A 1 86 ? -4.360 3.860 12.845 1.00 97.31 86 ARG A O 1
ATOM 650 N N . GLU A 1 87 ? -2.351 4.508 13.607 1.00 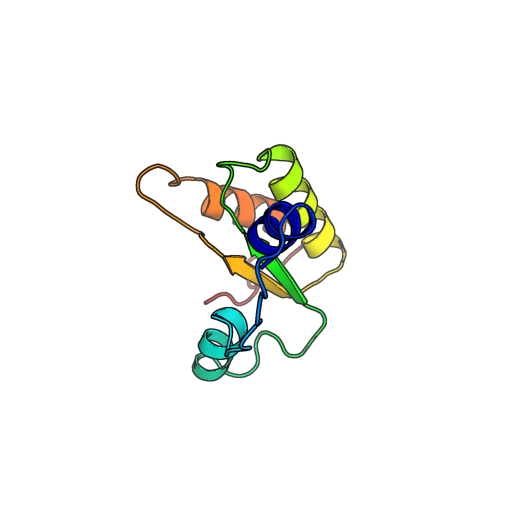98.19 87 GLU A N 1
ATOM 651 C CA . GLU A 1 87 ? -2.861 5.703 14.295 1.00 98.19 87 GLU A CA 1
ATOM 652 C C . GLU A 1 87 ? -3.525 6.696 13.334 1.00 98.19 87 GLU A C 1
ATOM 654 O O . GLU A 1 87 ? -4.509 7.338 13.697 1.00 98.19 87 GLU A O 1
ATOM 659 N N . ILE A 1 88 ? -3.033 6.802 12.098 1.00 98.38 88 ILE A N 1
ATOM 660 C CA . ILE A 1 88 ? -3.679 7.601 11.051 1.00 98.38 88 ILE A CA 1
ATOM 661 C C . ILE A 1 88 ? -5.007 6.965 10.633 1.00 98.38 88 ILE A C 1
ATOM 663 O O . ILE A 1 88 ? -6.025 7.655 10.614 1.00 98.38 88 ILE A O 1
ATOM 667 N N . MET A 1 89 ? -5.028 5.658 10.351 1.00 98.38 89 MET A N 1
ATOM 668 C CA . MET A 1 89 ? -6.260 4.955 9.963 1.00 98.38 89 MET A CA 1
ATOM 669 C C . MET A 1 89 ? -7.352 5.077 11.034 1.00 98.38 89 MET A C 1
ATOM 671 O O . MET A 1 89 ? -8.512 5.306 10.698 1.00 98.38 89 MET A O 1
ATOM 675 N N . LEU A 1 90 ? -6.988 4.989 12.318 1.00 98.44 90 LEU A N 1
ATOM 676 C CA . LEU A 1 90 ? -7.912 5.088 13.456 1.00 98.44 90 LEU A CA 1
ATOM 677 C C . LEU A 1 90 ? -8.588 6.461 13.608 1.00 98.44 90 LEU A C 1
ATOM 679 O O . LEU A 1 90 ? -9.534 6.584 14.384 1.00 98.44 90 LEU A O 1
ATOM 683 N N . ARG A 1 91 ? -8.143 7.490 12.876 1.00 98.31 91 ARG A N 1
ATOM 684 C CA . ARG A 1 91 ? -8.848 8.782 12.804 1.00 98.31 91 ARG A CA 1
ATOM 685 C C . ARG A 1 91 ? -10.161 8.685 12.026 1.00 98.31 91 ARG A C 1
ATOM 687 O O . ARG A 1 91 ? -11.058 9.481 12.278 1.00 98.31 91 ARG A O 1
ATOM 694 N N . HIS A 1 92 ? -10.262 7.719 11.109 1.00 98.31 92 HIS A N 1
ATOM 695 C CA . HIS A 1 92 ? -11.393 7.565 10.184 1.00 98.31 92 HIS A CA 1
ATOM 696 C C . HIS A 1 92 ? -12.077 6.198 10.294 1.00 98.31 92 HIS A C 1
ATOM 698 O O . HIS A 1 92 ? -13.262 6.081 9.998 1.00 98.31 92 HIS A O 1
ATOM 704 N N . LYS A 1 93 ? -11.350 5.160 10.726 1.00 97.25 93 LYS A N 1
ATOM 705 C CA . LYS A 1 93 ? -11.828 3.772 10.806 1.00 97.25 93 LYS A CA 1
ATOM 706 C C . LYS A 1 93 ? -12.011 3.308 12.253 1.00 97.25 93 LYS A C 1
ATOM 708 O O . LYS A 1 93 ? -11.332 3.769 13.168 1.00 97.25 93 LYS A O 1
ATOM 713 N N . SER A 1 94 ? -12.927 2.358 12.455 1.00 97.88 94 SER A N 1
ATOM 714 C CA . SER A 1 94 ? -13.206 1.773 13.774 1.00 97.88 94 SER A CA 1
ATOM 715 C C . SER A 1 94 ? -11.991 1.027 14.336 1.00 97.88 94 SER A C 1
ATOM 717 O O . SER A 1 94 ? -11.237 0.402 13.588 1.00 97.88 94 SER A O 1
ATOM 719 N N . LYS A 1 95 ? -11.851 1.003 15.666 1.00 97.50 95 LYS A N 1
ATOM 720 C CA . LYS A 1 95 ? -10.872 0.146 16.361 1.00 97.50 95 LYS A CA 1
ATOM 721 C C . LYS A 1 95 ? -11.135 -1.347 16.155 1.00 97.50 95 LYS A C 1
ATOM 723 O O . LYS A 1 95 ? -10.204 -2.135 16.271 1.00 97.50 95 LYS A O 1
ATOM 728 N N . ASP A 1 96 ? -12.367 -1.701 15.803 1.00 97.56 96 ASP A N 1
ATOM 729 C CA . ASP A 1 96 ? -12.786 -3.077 15.529 1.00 97.56 96 ASP A CA 1
ATOM 730 C C . ASP A 1 96 ? -12.614 -3.462 14.048 1.00 97.56 96 ASP A C 1
ATOM 732 O O . ASP A 1 96 ? -13.042 -4.539 13.634 1.00 97.56 96 ASP A O 1
ATOM 736 N N . THR A 1 97 ? -12.016 -2.585 13.227 1.00 97.00 97 THR A N 1
ATOM 737 C CA . THR A 1 97 ? -11.756 -2.871 11.808 1.00 97.00 97 THR A CA 1
ATOM 738 C C . THR A 1 97 ? -10.869 -4.116 11.686 1.00 97.00 97 THR A C 1
ATOM 740 O O . THR A 1 97 ? -9.769 -4.120 12.247 1.00 97.00 97 THR A O 1
ATOM 743 N N . PRO A 1 98 ? -11.292 -5.156 10.945 1.00 95.69 98 PRO A N 1
ATOM 744 C CA . PRO A 1 98 ? -10.484 -6.355 10.757 1.00 95.69 98 PRO A CA 1
ATOM 745 C C . PRO A 1 98 ? -9.144 -6.055 10.076 1.00 95.69 98 PRO A C 1
ATOM 747 O O . PRO A 1 98 ? -9.085 -5.308 9.099 1.00 95.69 98 PRO A O 1
ATOM 750 N N . VAL A 1 99 ? -8.075 -6.678 10.572 1.00 95.31 99 VAL A N 1
ATOM 751 C CA . VAL A 1 99 ? -6.717 -6.628 10.008 1.00 95.31 99 VAL A CA 1
ATOM 752 C C . VAL A 1 99 ? -6.095 -8.026 10.049 1.00 95.31 99 VAL A C 1
ATOM 754 O O . VAL A 1 99 ? -6.490 -8.844 10.882 1.00 95.31 99 VAL A O 1
ATOM 757 N N . ALA A 1 100 ? -5.133 -8.296 9.167 1.00 92.31 100 ALA A N 1
ATOM 758 C CA . ALA A 1 100 ? -4.389 -9.554 9.090 1.00 92.31 100 ALA A CA 1
ATOM 759 C C . ALA A 1 100 ? -2.911 -9.300 8.771 1.00 92.31 100 ALA A C 1
ATOM 761 O O . ALA A 1 100 ? -2.622 -8.259 8.136 1.00 92.31 100 ALA A O 1
#

Radius of gyration: 16.12 Å; chains: 1; bounding box: 33×30×44 Å

pLDDT: mean 94.26, std 5.41, range [62.19, 98.81]

Secondary structure (DSSP, 8-state):
-HHHHHHHTTSS----------HHHHHHHHHSSTTSSSEEEEE---TTS-HHHHHHHHHHHHHTT-EEEEES---SS-SSHHHHHHHHHTTTS-TT----

InterPro domains:
  IPR000878 Tetrapyrrole methylase [PF00590] (8-99)
  IPR014776 Tetrapyrrole methylase, subdomain 2 [G3DSA:3.30.950.10] (23-100)
  IPR035996 Tetrapyrrole methylase superfamily [SSF53790] (3-100)
  IPR051810 Precorrin Methyltransferase [PTHR47036] (6-100)

Organism: NCBI:txid1518452

Foldseek 3Di:
DVVVVVVCVVDPDDDDDDDDDDPVNVVCVVVPNLQVDAADEAELDCPPPPNVVRLVVLLVCLQVVHRYHYDPCDDPPRDCSVVSSVVSSVVRDPPPPDDD